Protein AF-A0A645HHS9-F1 (afdb_monomer)

Secondary structure (DSSP, 8-state):
--TTS-GGG-----HHHHHHHTS-HHHHTT-EEEEE-B-TTT--B-TT----HHHHHHHHHHT--EEEEE-SSS-EEEEETHHHHHHH----GGG----

Structure (mmCIF, N/CA/C/O backbone):
data_AF-A0A645HHS9-F1
#
_entry.id   AF-A0A645HHS9-F1
#
loop_
_atom_site.group_PDB
_atom_site.id
_atom_site.type_symbol
_atom_site.label_atom_id
_atom_site.label_alt_id
_atom_site.label_comp_id
_atom_site.label_asym_id
_atom_site.label_entity_id
_atom_site.label_seq_id
_atom_site.pdbx_PDB_ins_code
_atom_site.Cartn_x
_atom_site.Cartn_y
_atom_site.Cartn_z
_atom_site.occupancy
_atom_site.B_iso_or_equiv
_atom_site.auth_seq_id
_atom_site.auth_comp_id
_atom_site.auth_asym_id
_atom_site.auth_atom_id
_atom_site.pdbx_PDB_model_num
ATOM 1 N N . MET A 1 1 ? 18.407 -6.444 -5.565 1.00 58.94 1 MET A N 1
ATOM 2 C CA . MET A 1 1 ? 17.777 -7.520 -4.766 1.00 58.94 1 MET A CA 1
ATOM 3 C C . MET A 1 1 ? 16.559 -8.009 -5.539 1.00 58.94 1 MET A C 1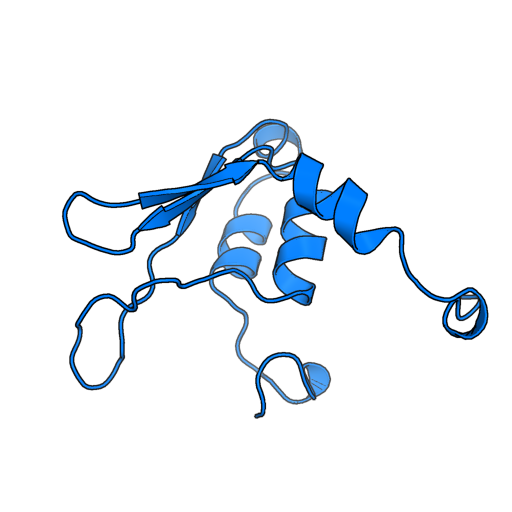
ATOM 5 O O . MET A 1 1 ? 15.846 -7.147 -6.045 1.00 58.94 1 MET A O 1
ATOM 9 N N . PRO A 1 2 ? 16.335 -9.325 -5.707 1.00 60.12 2 PRO A N 1
ATOM 10 C CA . PRO A 1 2 ? 15.082 -9.830 -6.274 1.00 60.12 2 PRO A CA 1
ATOM 11 C C . PRO A 1 2 ? 13.879 -9.302 -5.480 1.00 60.12 2 PRO A C 1
ATOM 13 O O . PRO A 1 2 ? 13.979 -9.110 -4.268 1.00 60.12 2 PRO A O 1
ATOM 16 N N . ARG A 1 3 ? 12.753 -9.034 -6.153 1.00 58.38 3 ARG A N 1
ATOM 17 C CA . ARG A 1 3 ? 11.557 -8.464 -5.509 1.00 58.38 3 ARG A CA 1
ATOM 18 C C . ARG A 1 3 ? 11.076 -9.394 -4.388 1.00 58.38 3 ARG A C 1
ATOM 20 O O . ARG A 1 3 ? 10.907 -10.586 -4.616 1.00 58.38 3 ARG A O 1
ATOM 27 N N . GLY A 1 4 ? 10.868 -8.845 -3.191 1.00 61.28 4 GLY A N 1
ATOM 28 C CA . GLY A 1 4 ? 10.359 -9.596 -2.036 1.00 61.28 4 GLY A CA 1
ATOM 29 C C . GLY A 1 4 ? 11.357 -10.553 -1.373 1.00 61.28 4 GLY A C 1
ATOM 30 O O . GLY A 1 4 ? 10.938 -11.364 -0.557 1.00 61.28 4 GLY A O 1
ATOM 31 N N . GLN A 1 5 ? 12.653 -10.480 -1.696 1.00 67.62 5 GLN A N 1
ATOM 32 C CA . GLN A 1 5 ? 13.685 -11.313 -1.073 1.00 67.62 5 GLN A CA 1
ATOM 33 C C . GLN A 1 5 ? 14.758 -10.467 -0.396 1.00 67.62 5 GLN A C 1
ATOM 35 O O . GLN A 1 5 ? 15.075 -9.368 -0.857 1.00 67.62 5 GLN A O 1
ATOM 40 N N . ARG A 1 6 ? 15.373 -11.045 0.643 1.00 74.69 6 ARG A N 1
ATOM 41 C CA . ARG A 1 6 ? 16.530 -10.489 1.356 1.00 74.69 6 ARG A CA 1
ATOM 42 C C . ARG A 1 6 ? 16.290 -9.069 1.878 1.00 74.69 6 ARG A C 1
ATOM 44 O 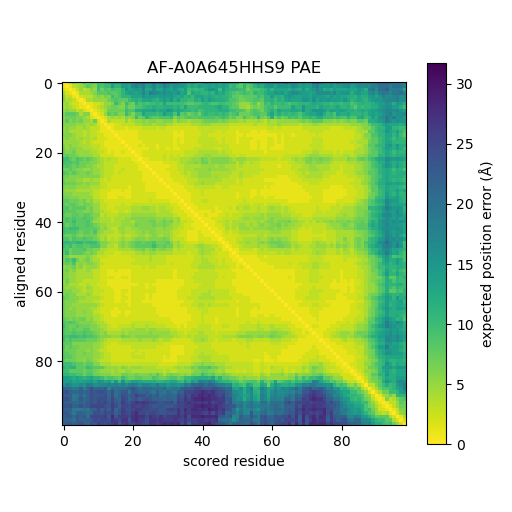O . ARG A 1 6 ? 17.123 -8.176 1.706 1.00 74.69 6 ARG A O 1
ATOM 51 N N . TYR A 1 7 ? 15.108 -8.839 2.447 1.00 69.12 7 TYR A N 1
ATOM 52 C CA . TYR A 1 7 ? 14.700 -7.513 2.908 1.00 69.12 7 TYR A CA 1
ATOM 53 C C . TYR A 1 7 ? 15.588 -7.003 4.049 1.00 69.12 7 TYR A C 1
ATOM 55 O O . TYR A 1 7 ? 15.836 -5.808 4.148 1.00 69.12 7 TYR A O 1
ATOM 63 N N . GLU A 1 8 ? 16.159 -7.915 4.833 1.00 72.12 8 GLU A N 1
ATOM 64 C CA . GLU A 1 8 ? 17.155 -7.646 5.868 1.00 72.12 8 GLU A CA 1
ATOM 65 C C . GLU A 1 8 ? 18.433 -6.976 5.337 1.00 72.12 8 GLU A C 1
ATOM 67 O O . GLU A 1 8 ? 19.147 -6.324 6.094 1.00 72.12 8 GLU A O 1
ATOM 72 N N . LEU A 1 9 ? 18.719 -7.102 4.035 1.00 76.38 9 LEU A N 1
ATOM 73 C CA . LEU A 1 9 ? 19.855 -6.450 3.377 1.00 76.38 9 LEU A CA 1
ATOM 74 C C . LEU A 1 9 ? 19.477 -5.105 2.739 1.00 76.38 9 LEU A C 1
ATOM 76 O O . LEU A 1 9 ? 20.351 -4.362 2.287 1.00 76.38 9 LEU A O 1
ATOM 80 N N . CYS A 1 10 ? 18.184 -4.789 2.653 1.00 72.88 10 CYS A N 1
ATOM 81 C CA . CYS A 1 10 ? 17.696 -3.574 2.021 1.00 72.88 10 CYS A CA 1
ATOM 82 C C . CYS A 1 10 ? 17.640 -2.426 3.036 1.00 72.88 10 CYS A C 1
ATOM 84 O O . CYS A 1 10 ? 16.897 -2.477 4.009 1.00 72.88 10 CYS A O 1
ATOM 86 N N . ARG A 1 11 ? 18.383 -1.340 2.782 1.00 78.50 11 ARG A N 1
ATOM 87 C CA . ARG A 1 11 ? 18.259 -0.092 3.563 1.00 78.50 11 ARG A CA 1
ATOM 88 C C . ARG A 1 11 ? 16.959 0.656 3.254 1.00 78.50 11 ARG A C 1
ATOM 90 O O . ARG A 1 11 ? 16.474 1.428 4.076 1.00 78.50 11 ARG A O 1
ATOM 97 N N . SER A 1 12 ? 16.448 0.496 2.039 1.00 82.25 12 SER A N 1
ATOM 98 C CA . SER A 1 12 ? 15.282 1.228 1.563 1.00 82.25 12 SER A CA 1
ATOM 99 C C . SER A 1 12 ? 13.996 0.547 2.000 1.00 82.25 12 SER A C 1
ATOM 101 O O . SER A 1 12 ? 13.883 -0.676 1.977 1.00 82.25 12 SER A O 1
ATOM 103 N N . VAL A 1 13 ? 13.009 1.369 2.328 1.00 86.81 13 VAL A N 1
ATOM 104 C CA . VAL A 1 13 ? 11.636 0.957 2.605 1.00 86.81 13 VAL A CA 1
ATOM 105 C C . VAL A 1 13 ? 10.735 1.384 1.456 1.00 86.81 13 VAL A C 1
ATOM 107 O O . VAL A 1 13 ? 10.948 2.425 0.830 1.00 86.81 13 VAL A O 1
ATOM 110 N N . HIS A 1 14 ? 9.752 0.548 1.148 1.00 90.62 14 HIS A N 1
ATOM 111 C CA . HIS A 1 14 ? 8.774 0.835 0.109 1.00 90.62 14 HIS A CA 1
ATOM 112 C C . HIS A 1 14 ? 7.877 2.027 0.478 1.00 90.62 14 HIS A C 1
ATOM 114 O O . HIS A 1 14 ? 7.715 2.367 1.653 1.00 90.62 14 HIS A O 1
ATOM 120 N N . ALA A 1 15 ? 7.273 2.649 -0.538 1.00 93.81 15 ALA A N 1
ATOM 121 C CA . ALA A 1 15 ? 6.398 3.805 -0.361 1.00 93.81 15 ALA A CA 1
ATOM 122 C C . ALA A 1 15 ? 5.192 3.484 0.538 1.00 93.81 15 ALA A C 1
ATOM 124 O O . ALA A 1 15 ? 4.819 4.307 1.367 1.00 93.81 15 ALA A O 1
ATOM 125 N N . GLU A 1 16 ? 4.641 2.273 0.435 1.00 95.19 16 GLU A N 1
ATOM 126 C CA . GLU A 1 16 ? 3.527 1.785 1.250 1.00 95.19 16 GLU A CA 1
ATOM 127 C C . GLU A 1 16 ? 3.889 1.778 2.738 1.00 95.19 16 GLU A C 1
ATOM 129 O O . GLU A 1 16 ? 3.155 2.311 3.564 1.00 95.19 16 GLU A O 1
ATOM 134 N N . ALA A 1 17 ? 5.058 1.225 3.077 1.00 94.56 17 ALA A N 1
ATOM 135 C CA . ALA A 1 17 ? 5.529 1.180 4.457 1.00 94.56 17 ALA A CA 1
ATOM 136 C C . ALA A 1 17 ? 5.788 2.593 4.997 1.00 94.56 17 ALA A C 1
ATOM 138 O O . ALA A 1 17 ? 5.390 2.897 6.116 1.00 94.56 17 ALA A O 1
ATOM 139 N N . ASN A 1 18 ? 6.389 3.470 4.186 1.00 94.81 18 ASN A N 1
ATOM 140 C CA . ASN A 1 18 ? 6.599 4.873 4.548 1.00 94.81 18 ASN A CA 1
ATOM 141 C C . ASN A 1 18 ? 5.290 5.627 4.802 1.00 94.81 18 ASN A C 1
ATOM 143 O O . ASN A 1 18 ? 5.224 6.433 5.724 1.00 94.81 18 ASN A O 1
ATOM 147 N N . ALA A 1 19 ? 4.258 5.378 3.994 1.00 95.19 19 ALA A N 1
ATOM 148 C CA . ALA A 1 19 ? 2.950 5.990 4.190 1.00 95.19 19 ALA A CA 1
ATOM 149 C C . ALA A 1 19 ? 2.301 5.501 5.494 1.00 95.19 19 ALA A C 1
ATOM 151 O O . ALA A 1 19 ? 1.801 6.310 6.269 1.00 95.19 19 ALA A O 1
ATOM 152 N N . ILE A 1 20 ? 2.375 4.196 5.770 1.00 96.12 20 ILE A N 1
ATOM 153 C CA . ILE A 1 20 ? 1.788 3.585 6.970 1.00 96.12 20 ILE A CA 1
ATOM 154 C C . ILE A 1 20 ? 2.440 4.107 8.256 1.00 96.12 20 ILE A C 1
ATOM 156 O O . ILE A 1 20 ? 1.738 4.398 9.216 1.00 96.12 20 ILE A O 1
ATOM 160 N N . ILE A 1 21 ? 3.768 4.269 8.298 1.00 95.19 21 ILE A N 1
ATOM 161 C CA . ILE A 1 21 ? 4.445 4.776 9.509 1.00 95.19 21 ILE A CA 1
ATOM 162 C C . ILE A 1 21 ? 4.186 6.266 9.776 1.00 95.19 21 ILE A C 1
ATOM 164 O O . ILE A 1 21 ? 4.519 6.753 10.854 1.00 95.19 21 ILE A O 1
ATOM 168 N N . ALA A 1 22 ? 3.652 7.000 8.797 1.00 95.25 22 ALA A N 1
ATOM 169 C CA . ALA A 1 22 ? 3.439 8.439 8.896 1.00 95.25 22 ALA A CA 1
ATOM 170 C C . ALA A 1 22 ? 2.091 8.819 9.532 1.00 95.25 22 ALA A C 1
ATOM 172 O O . ALA A 1 22 ? 1.924 9.972 9.923 1.00 95.25 22 ALA A O 1
ATOM 173 N N . ALA A 1 23 ? 1.148 7.880 9.637 1.00 91.75 23 ALA A N 1
ATOM 174 C CA . ALA A 1 23 ? -0.182 8.103 10.198 1.00 91.75 23 ALA A CA 1
ATOM 175 C C . ALA A 1 23 ? -0.411 7.235 11.440 1.00 91.75 23 ALA A C 1
ATOM 177 O O . ALA A 1 23 ? 0.183 6.164 11.594 1.00 91.75 23 ALA A O 1
ATOM 178 N N . SER A 1 24 ? -1.288 7.684 12.340 1.00 95.56 24 SER A N 1
ATOM 179 C CA . SER A 1 24 ? -1.694 6.846 13.465 1.00 95.56 24 SER A CA 1
ATOM 180 C C . SER A 1 24 ? -2.555 5.681 12.974 1.00 95.56 24 SER A C 1
ATOM 182 O O . SER 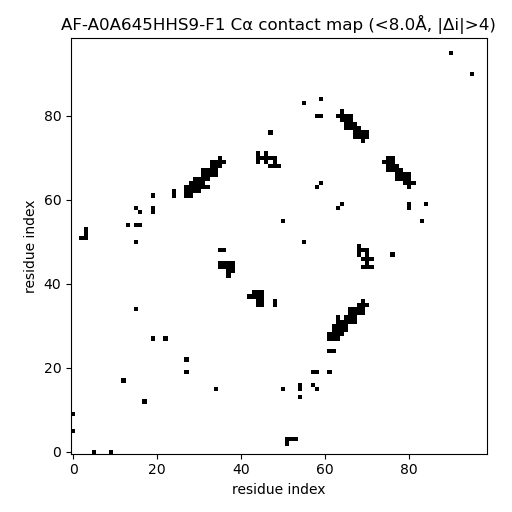A 1 24 ? -3.274 5.783 11.979 1.00 95.56 24 SER A O 1
ATOM 184 N N . ARG A 1 25 ? -2.522 4.550 13.688 1.00 93.12 25 ARG A N 1
ATOM 185 C CA . ARG A 1 25 ? -3.363 3.403 13.322 1.00 93.12 25 ARG A CA 1
ATOM 186 C C . ARG A 1 25 ? -4.853 3.749 13.360 1.00 93.12 25 ARG A C 1
ATOM 188 O O . ARG A 1 25 ? -5.603 3.251 12.534 1.00 93.12 25 ARG A O 1
ATOM 195 N N . GLU A 1 26 ? -5.271 4.584 14.306 1.00 96.06 26 GLU A N 1
ATOM 196 C CA . GLU A 1 26 ? -6.663 5.025 14.431 1.00 96.06 26 GLU A CA 1
ATOM 197 C C . GLU A 1 26 ? -7.147 5.744 13.167 1.00 96.06 26 GLU A C 1
ATOM 199 O O . GLU A 1 26 ? -8.219 5.426 12.663 1.00 96.06 26 GLU A O 1
ATOM 204 N N . GLU A 1 27 ? -6.321 6.622 12.594 1.00 95.31 27 GLU A N 1
ATOM 205 C CA . GLU A 1 27 ? -6.632 7.325 11.343 1.00 95.31 27 GLU A CA 1
ATOM 206 C C . GLU A 1 27 ? -6.592 6.415 10.107 1.00 95.31 27 GLU A C 1
ATOM 208 O O . GLU A 1 27 ? -7.199 6.730 9.085 1.00 95.31 27 GLU A O 1
ATOM 213 N N . MET A 1 28 ? -5.872 5.292 10.176 1.00 96.25 28 MET A N 1
ATOM 214 C CA . MET A 1 28 ? -5.751 4.354 9.057 1.00 96.25 28 MET A CA 1
ATOM 215 C C . MET A 1 28 ? -6.909 3.356 8.957 1.00 96.25 28 MET A C 1
ATOM 217 O O . MET A 1 28 ? -7.110 2.787 7.881 1.00 96.25 28 MET A O 1
ATOM 221 N N . LEU A 1 29 ? -7.681 3.144 10.024 1.00 97.50 29 LEU A N 1
ATOM 222 C CA . LEU A 1 29 ? -8.814 2.217 10.014 1.00 97.50 29 LEU A CA 1
ATOM 223 C C . LEU A 1 29 ? -9.875 2.640 8.986 1.00 97.50 29 LEU A C 1
ATOM 225 O O . LEU A 1 29 ? -10.406 3.745 9.055 1.00 97.50 29 LEU A O 1
ATOM 229 N N . GLY A 1 30 ? -10.196 1.757 8.038 1.00 97.00 30 GLY A N 1
ATOM 230 C CA . GLY A 1 30 ? -11.158 2.046 6.964 1.00 97.00 30 GLY A CA 1
ATOM 231 C C . GLY A 1 30 ? -10.629 3.022 5.904 1.00 97.00 30 GLY A C 1
ATOM 232 O O . GLY A 1 30 ? -11.369 3.475 5.034 1.00 97.00 30 GLY A O 1
ATOM 233 N N . SER A 1 31 ? -9.348 3.395 5.969 1.00 98.00 31 SER A N 1
ATOM 234 C CA . SER A 1 31 ? -8.775 4.378 5.051 1.00 98.00 31 SER A CA 1
ATOM 235 C C . SER A 1 31 ? -8.514 3.794 3.657 1.00 98.00 31 SER A C 1
ATOM 237 O O . SER A 1 31 ? -8.558 2.582 3.427 1.00 98.00 31 SER A O 1
ATOM 239 N N . THR A 1 32 ? -8.225 4.684 2.704 1.00 98.19 32 THR A N 1
ATOM 240 C CA . THR A 1 32 ? -7.841 4.325 1.335 1.00 98.19 32 THR A CA 1
ATOM 241 C C . THR A 1 32 ? -6.404 4.752 1.054 1.00 98.19 32 THR A C 1
ATOM 243 O O . THR A 1 32 ? -6.067 5.930 1.177 1.00 98.19 32 THR A O 1
ATOM 246 N N . LEU A 1 33 ? -5.566 3.812 0.616 1.00 97.25 33 LEU A N 1
ATOM 247 C CA . LEU A 1 33 ? -4.188 4.072 0.203 1.00 97.25 33 LEU A CA 1
ATOM 248 C C . LEU A 1 33 ? -4.109 4.283 -1.311 1.00 97.25 33 LEU A C 1
ATOM 250 O O . LEU A 1 33 ? -4.497 3.417 -2.093 1.00 97.25 33 LEU A O 1
ATOM 254 N N . TYR A 1 34 ? -3.542 5.411 -1.730 1.00 96.44 34 TYR A N 1
ATOM 255 C CA . TYR A 1 34 ? -3.323 5.733 -3.140 1.00 96.44 34 TYR A CA 1
ATOM 256 C C . TYR A 1 34 ? -1.858 5.532 -3.512 1.00 96.44 34 TYR A C 1
ATOM 258 O O . TYR A 1 34 ? -0.967 6.092 -2.875 1.00 96.44 34 TYR A O 1
ATOM 266 N N . LEU A 1 35 ? -1.606 4.770 -4.574 1.00 95.00 35 LEU A N 1
ATOM 267 C CA . LEU A 1 35 ? -0.265 4.452 -5.047 1.00 95.00 35 LEU A CA 1
ATOM 268 C C . LEU A 1 35 ? -0.079 4.852 -6.507 1.00 95.00 35 LEU A C 1
ATOM 270 O O . LEU A 1 35 ? -0.970 4.732 -7.352 1.00 95.00 35 LEU A O 1
ATOM 274 N N . CYS A 1 36 ? 1.134 5.293 -6.816 1.00 94.06 36 CYS A N 1
ATOM 275 C CA . CYS A 1 36 ? 1.602 5.439 -8.181 1.00 94.06 36 CYS A CA 1
ATOM 276 C C . CYS A 1 36 ? 3.063 5.009 -8.251 1.00 94.06 36 CYS A C 1
ATOM 278 O O . CYS A 1 36 ? 3.841 5.263 -7.331 1.00 94.06 36 CYS A O 1
ATOM 280 N N . MET A 1 37 ? 3.429 4.353 -9.345 1.00 91.25 37 MET A N 1
ATOM 281 C CA . MET A 1 37 ? 4.803 3.955 -9.605 1.00 91.25 37 MET A CA 1
ATOM 282 C C . MET A 1 37 ? 5.249 4.581 -10.915 1.00 91.25 37 MET A C 1
ATOM 284 O O . MET A 1 37 ? 4.498 4.606 -11.891 1.00 91.25 37 MET A O 1
ATOM 288 N N . ARG A 1 38 ? 6.473 5.103 -10.917 1.00 92.06 38 ARG A N 1
ATOM 289 C CA . ARG A 1 38 ? 7.130 5.620 -12.111 1.00 92.06 38 ARG A CA 1
ATOM 290 C C . ARG A 1 38 ? 8.436 4.888 -12.323 1.00 92.06 38 ARG A C 1
ATOM 292 O O . ARG A 1 38 ? 9.157 4.633 -11.358 1.00 92.06 38 ARG A O 1
ATOM 299 N N . ASP A 1 39 ? 8.724 4.563 -13.571 1.00 91.31 39 ASP A N 1
ATOM 300 C CA . ASP A 1 39 ? 10.033 4.056 -13.938 1.00 91.31 39 ASP A CA 1
ATOM 301 C C . ASP A 1 39 ? 11.067 5.181 -13.797 1.00 91.31 39 ASP A C 1
ATOM 303 O O . ASP A 1 39 ? 10.829 6.321 -14.191 1.00 91.31 39 ASP A O 1
ATOM 307 N N . VAL A 1 40 ? 12.210 4.875 -13.187 1.00 89.38 40 VAL A N 1
ATOM 308 C CA . VAL A 1 40 ? 13.209 5.898 -12.836 1.00 89.38 40 VAL A CA 1
ATOM 309 C C . VAL A 1 40 ? 13.941 6.412 -14.075 1.00 89.38 40 VAL A C 1
ATOM 311 O O . VAL A 1 40 ? 14.342 7.572 -14.102 1.00 89.38 40 VAL A O 1
ATOM 314 N N . ALA A 1 41 ? 14.121 5.567 -15.094 1.00 93.38 41 ALA A N 1
ATOM 315 C CA . ALA A 1 41 ? 14.870 5.927 -16.292 1.00 93.38 41 ALA A CA 1
ATOM 316 C C .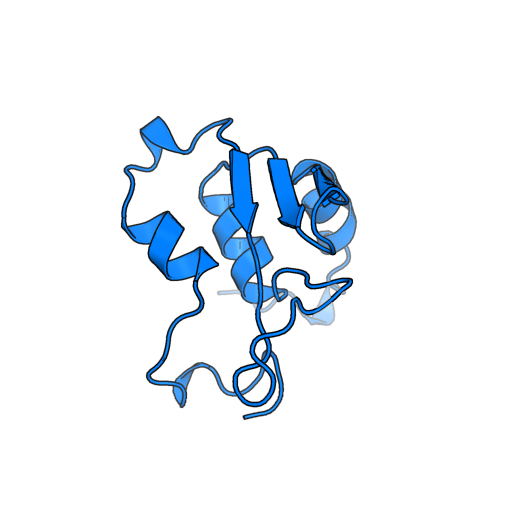 ALA A 1 41 ? 14.027 6.758 -17.271 1.00 93.38 41 ALA A C 1
ATOM 318 O O . ALA A 1 41 ? 14.511 7.748 -17.813 1.00 93.38 41 ALA A O 1
ATOM 319 N N . SER A 1 42 ? 12.773 6.363 -17.486 1.00 94.44 42 SER A N 1
ATOM 320 C CA . SER A 1 42 ? 11.851 7.003 -18.433 1.00 94.44 42 SER A CA 1
ATOM 321 C C . SER A 1 42 ? 10.936 8.052 -17.793 1.00 94.44 42 SER A C 1
ATOM 323 O O . SER A 1 42 ? 10.445 8.945 -18.479 1.00 94.44 42 SER A O 1
ATOM 325 N N . GLY A 1 43 ? 10.682 7.967 -16.483 1.00 92.31 43 GLY A N 1
ATOM 326 C CA . GLY A 1 43 ? 9.711 8.808 -15.776 1.00 92.31 43 GLY A CA 1
ATOM 327 C C . GLY A 1 43 ? 8.244 8.450 -16.052 1.00 92.31 43 GLY A C 1
ATOM 328 O O . GLY A 1 43 ? 7.339 9.069 -15.471 1.00 92.31 43 GLY A O 1
ATOM 329 N N . GLU A 1 44 ? 7.995 7.467 -16.918 1.00 93.19 44 GLU A N 1
ATOM 330 C CA . GLU A 1 44 ? 6.661 7.004 -17.287 1.00 93.19 44 GLU A CA 1
ATOM 331 C C . GLU A 1 44 ? 5.995 6.240 -16.142 1.00 93.19 44 GLU A C 1
ATOM 333 O O . GLU A 1 44 ? 6.658 5.723 -15.241 1.00 93.19 44 GLU A O 1
ATOM 338 N N . LEU A 1 45 ? 4.660 6.197 -16.153 1.00 91.31 45 LEU A N 1
ATOM 339 C CA . LEU A 1 45 ? 3.912 5.383 -15.199 1.00 91.31 45 LEU A CA 1
ATOM 340 C C . LEU A 1 45 ? 4.163 3.903 -15.484 1.00 91.31 45 LEU A C 1
ATOM 342 O O . LEU A 1 45 ? 4.124 3.478 -16.635 1.00 91.31 45 LEU A O 1
ATOM 346 N N . VAL A 1 46 ? 4.377 3.126 -14.426 1.00 88.94 46 VAL A N 1
ATOM 347 C CA . VAL A 1 46 ? 4.444 1.668 -14.528 1.00 88.94 46 VAL A CA 1
ATOM 348 C C . VAL A 1 46 ? 3.011 1.126 -14.477 1.00 88.94 46 VAL A C 1
ATOM 350 O O . VAL A 1 46 ? 2.372 1.264 -13.428 1.00 88.94 46 VAL A O 1
ATOM 353 N N . PRO A 1 47 ? 2.489 0.537 -15.570 1.00 82.31 47 PRO A N 1
ATOM 354 C CA . PRO A 1 47 ? 1.173 -0.090 -15.556 1.00 82.31 47 PRO A CA 1
ATOM 355 C C . PRO A 1 47 ? 1.187 -1.337 -14.666 1.00 82.31 47 PRO A C 1
ATOM 357 O O . PRO A 1 47 ? 2.235 -1.956 -14.471 1.00 82.31 47 PRO A O 1
ATOM 360 N N . ASP A 1 48 ? 0.024 -1.691 -14.120 1.00 80.19 48 ASP A N 1
ATOM 361 C CA . ASP A 1 48 ? -0.187 -2.910 -13.327 1.00 80.19 48 ASP A CA 1
ATOM 362 C C . ASP A 1 48 ? 0.752 -3.037 -12.119 1.00 80.19 48 ASP A C 1
ATOM 364 O O . ASP A 1 48 ? 1.081 -4.130 -11.651 1.00 80.19 48 ASP A O 1
ATOM 368 N N . ALA A 1 49 ? 1.195 -1.898 -11.580 1.00 86.25 49 ALA A N 1
ATOM 369 C CA . ALA A 1 49 ? 1.908 -1.895 -10.321 1.00 86.25 49 ALA A CA 1
ATOM 370 C C . ALA A 1 49 ? 0.994 -2.458 -9.219 1.00 86.25 49 ALA A C 1
ATOM 372 O O . ALA A 1 49 ? -0.203 -2.176 -9.143 1.00 86.25 49 ALA A O 1
ATOM 373 N N . SER A 1 50 ? 1.568 -3.265 -8.335 1.00 86.81 50 SER A N 1
ATOM 374 C CA . SER A 1 50 ? 0.854 -3.803 -7.181 1.00 86.81 50 SER A CA 1
ATOM 375 C C . SER A 1 50 ? 1.793 -3.870 -5.980 1.00 86.81 50 SER A C 1
ATOM 377 O O . SER A 1 50 ? 2.987 -4.135 -6.183 1.00 86.81 50 SER A O 1
ATOM 379 N N . PRO A 1 51 ? 1.284 -3.692 -4.749 1.00 90.06 51 PRO A N 1
ATOM 380 C CA . PRO A 1 51 ? 2.082 -3.898 -3.549 1.00 90.06 51 PRO A CA 1
ATOM 381 C C . PRO A 1 51 ? 2.672 -5.310 -3.505 1.00 90.06 51 PRO A C 1
ATOM 383 O O . PRO A 1 51 ? 1.998 -6.288 -3.846 1.00 90.06 51 PRO A O 1
ATOM 386 N N . CYS A 1 52 ? 3.922 -5.429 -3.053 1.00 87.06 52 CYS A N 1
ATOM 387 C CA . CYS A 1 52 ? 4.531 -6.738 -2.812 1.00 87.06 52 CYS A CA 1
ATOM 388 C C . CYS A 1 52 ? 3.853 -7.447 -1.625 1.00 87.06 52 CYS A C 1
ATOM 390 O O . CYS A 1 52 ? 3.250 -6.790 -0.778 1.00 87.06 52 CYS A O 1
ATOM 392 N N . ASN A 1 53 ? 4.008 -8.771 -1.513 1.00 85.00 53 ASN A N 1
ATOM 393 C CA . ASN A 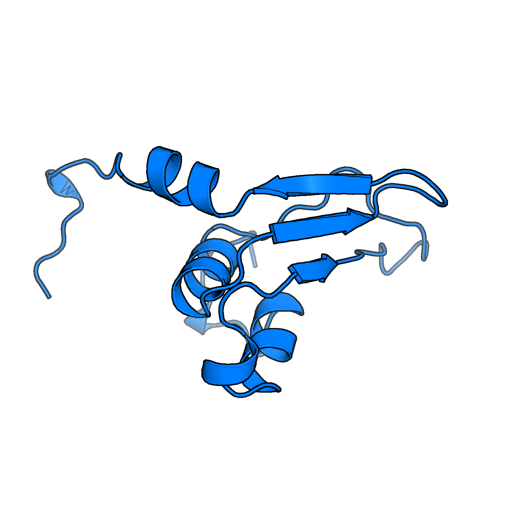1 53 ? 3.370 -9.573 -0.453 1.00 85.00 53 ASN A CA 1
ATOM 394 C C . ASN A 1 53 ? 3.629 -9.026 0.957 1.00 85.00 53 ASN A C 1
ATOM 396 O O . ASN A 1 53 ? 2.732 -8.985 1.792 1.00 85.00 53 ASN A O 1
ATOM 400 N N . MET A 1 54 ? 4.840 -8.534 1.217 1.00 86.06 54 MET A N 1
ATOM 401 C CA . MET A 1 54 ? 5.149 -7.948 2.516 1.00 86.06 54 MET A CA 1
ATOM 402 C C . MET A 1 54 ? 4.404 -6.630 2.759 1.00 86.06 54 MET A C 1
ATOM 404 O O . MET A 1 54 ? 3.842 -6.443 3.832 1.00 86.06 54 MET A O 1
ATOM 408 N N . CYS A 1 55 ? 4.348 -5.732 1.772 1.00 91.88 55 CYS A N 1
ATOM 409 C CA . CYS A 1 55 ? 3.567 -4.502 1.894 1.00 91.88 55 CYS A CA 1
ATOM 410 C C . CYS A 1 55 ? 2.068 -4.793 2.020 1.00 91.88 55 CYS A C 1
ATOM 412 O O . CYS A 1 55 ? 1.416 -4.119 2.806 1.00 91.88 55 CYS A O 1
ATOM 414 N N . ARG A 1 56 ? 1.531 -5.822 1.346 1.00 91.94 56 ARG A N 1
ATOM 415 C CA . ARG A 1 56 ? 0.135 -6.262 1.543 1.00 91.94 56 ARG A CA 1
ATOM 416 C C . ARG A 1 56 ? -0.143 -6.616 3.003 1.00 91.94 56 ARG A C 1
ATOM 418 O O . ARG A 1 56 ? -1.100 -6.104 3.570 1.00 91.94 56 ARG A O 1
ATOM 425 N N . ARG A 1 57 ? 0.747 -7.378 3.650 1.00 91.00 57 ARG A N 1
ATOM 426 C CA . ARG A 1 57 ? 0.638 -7.693 5.088 1.00 91.00 57 ARG A CA 1
ATOM 427 C C . ARG A 1 57 ? 0.650 -6.444 5.967 1.00 91.00 57 ARG A C 1
ATOM 429 O O . ARG A 1 57 ? -0.113 -6.370 6.926 1.00 91.00 57 ARG A O 1
ATOM 436 N N . LEU A 1 58 ? 1.491 -5.456 5.651 1.00 94.62 58 LEU A N 1
ATOM 437 C CA . LEU A 1 58 ? 1.510 -4.182 6.380 1.00 94.62 58 LEU A CA 1
ATOM 438 C C . LEU A 1 58 ? 0.202 -3.402 6.189 1.00 94.62 58 LEU A C 1
ATOM 440 O O . LEU A 1 58 ? -0.341 -2.893 7.163 1.00 94.62 58 LEU A O 1
ATOM 444 N N . ILE A 1 59 ? -0.316 -3.346 4.959 1.00 96.12 59 ILE A N 1
ATOM 445 C CA . ILE A 1 59 ? -1.568 -2.660 4.611 1.00 96.12 59 ILE A CA 1
ATOM 446 C C . ILE A 1 59 ? -2.756 -3.282 5.360 1.00 96.12 59 ILE A C 1
ATOM 448 O O . ILE A 1 59 ? -3.530 -2.552 5.976 1.00 96.12 59 ILE A O 1
ATOM 452 N N . ILE A 1 60 ? -2.848 -4.617 5.379 1.00 94.56 60 ILE A N 1
ATOM 453 C CA . ILE A 1 60 ? -3.875 -5.359 6.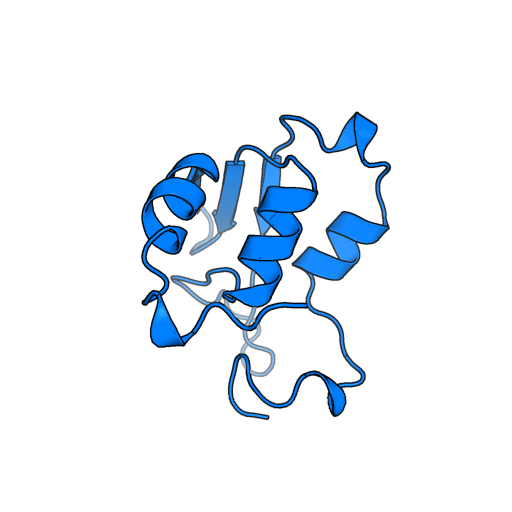127 1.00 94.56 60 ILE A CA 1
ATOM 454 C C . ILE A 1 60 ? -3.802 -5.007 7.622 1.00 94.56 60 ILE A C 1
ATOM 456 O O . ILE A 1 60 ? -4.797 -4.607 8.221 1.00 94.56 60 ILE A O 1
ATOM 460 N N . ASN A 1 61 ? -2.611 -5.079 8.227 1.00 94.94 61 ASN A N 1
ATOM 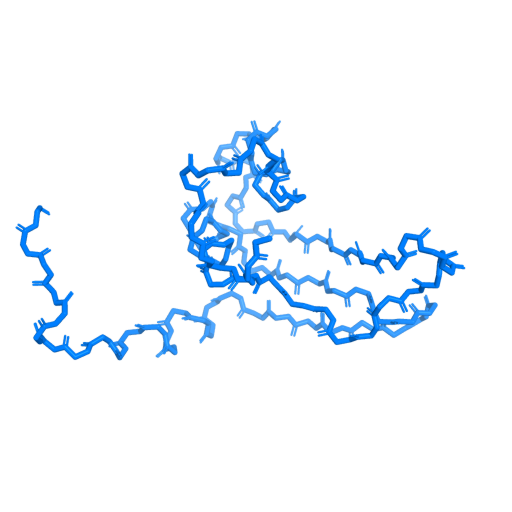461 C CA . ASN A 1 61 ? -2.437 -4.801 9.659 1.00 94.94 61 ASN A CA 1
ATOM 462 C C . ASN A 1 61 ? -2.690 -3.331 10.041 1.00 94.94 61 ASN A C 1
ATOM 464 O O . ASN A 1 61 ? -3.147 -3.045 11.155 1.00 94.94 61 ASN A O 1
ATOM 468 N N . ALA A 1 62 ? -2.420 -2.401 9.121 1.00 97.00 62 ALA A N 1
ATOM 469 C CA . ALA A 1 62 ? -2.723 -0.983 9.288 1.00 97.00 62 ALA A CA 1
ATOM 470 C C . ALA A 1 62 ? -4.237 -0.699 9.322 1.00 97.00 62 ALA A C 1
ATOM 472 O O . ALA A 1 62 ? -4.641 0.354 9.809 1.00 97.00 62 ALA A O 1
ATOM 473 N N . GLY A 1 63 ? -5.072 -1.640 8.867 1.00 96.50 63 GLY A N 1
ATOM 474 C CA . GLY A 1 63 ? -6.526 -1.487 8.814 1.00 96.50 63 GLY A CA 1
ATOM 475 C C . GLY A 1 63 ? -7.020 -0.677 7.617 1.00 96.50 63 GLY A C 1
ATOM 476 O O . GLY A 1 63 ? -8.143 -0.182 7.646 1.00 96.50 63 GLY A O 1
ATOM 477 N N . ILE A 1 64 ? -6.192 -0.541 6.580 1.00 97.75 64 ILE A N 1
ATOM 478 C CA . ILE A 1 64 ? -6.559 0.099 5.313 1.00 97.75 64 ILE A CA 1
ATOM 479 C C . ILE A 1 64 ? -7.559 -0.809 4.589 1.00 97.75 64 ILE A C 1
ATOM 481 O O . ILE A 1 64 ? -7.327 -2.009 4.463 1.00 97.75 64 ILE A O 1
ATOM 485 N N . GLU A 1 65 ? -8.656 -0.243 4.092 1.00 98.00 65 GLU A N 1
ATOM 486 C CA . GLU A 1 65 ? -9.751 -1.005 3.475 1.00 98.00 65 GLU A CA 1
ATOM 487 C C . GLU A 1 65 ? -9.607 -1.118 1.954 1.00 98.00 65 GLU A C 1
ATOM 489 O O . GLU A 1 65 ? -9.970 -2.131 1.355 1.00 98.00 65 GLU A O 1
ATOM 494 N N . THR A 1 66 ? -9.061 -0.084 1.311 1.00 97.81 66 THR A N 1
ATOM 495 C CA . THR A 1 66 ? -8.954 -0.021 -0.151 1.00 97.81 66 THR A CA 1
ATOM 496 C C . THR A 1 66 ? -7.579 0.469 -0.582 1.00 97.81 66 THR A C 1
ATOM 498 O O . THR A 1 66 ? -7.050 1.436 -0.034 1.00 97.81 66 THR A O 1
ATOM 501 N N . VAL A 1 67 ? -7.010 -0.155 -1.615 1.00 97.25 67 VAL A N 1
ATOM 502 C CA . VAL A 1 67 ? -5.808 0.340 -2.296 1.00 97.25 67 VAL A CA 1
ATOM 503 C C . VAL A 1 67 ? -6.134 0.694 -3.736 1.00 97.25 67 VAL A C 1
ATOM 505 O O . VAL A 1 67 ? -6.650 -0.128 -4.488 1.00 97.25 67 VAL A O 1
ATOM 508 N N . ILE A 1 68 ? -5.800 1.916 -4.139 1.00 96.75 68 ILE A N 1
ATOM 509 C CA . ILE A 1 68 ? -6.013 2.416 -5.496 1.00 96.75 68 ILE A CA 1
ATOM 510 C C . ILE A 1 68 ? -4.654 2.647 -6.143 1.00 96.75 68 ILE A C 1
ATOM 512 O O . ILE A 1 68 ? -3.875 3.487 -5.690 1.00 96.75 68 ILE A O 1
ATOM 516 N N . VAL A 1 69 ? -4.369 1.923 -7.223 1.00 95.94 69 VAL A N 1
ATOM 517 C CA . VAL A 1 69 ? -3.130 2.066 -7.989 1.00 95.94 69 VAL A CA 1
ATOM 518 C C . VAL A 1 69 ? -3.411 2.752 -9.315 1.00 95.94 69 VAL A C 1
ATOM 520 O O . VAL A 1 69 ? -4.271 2.328 -10.082 1.00 95.94 69 VAL A O 1
ATOM 523 N N . ARG A 1 70 ? -2.668 3.817 -9.607 1.00 95.06 70 ARG A N 1
ATOM 524 C CA . ARG A 1 70 ? -2.741 4.514 -10.893 1.00 95.06 70 ARG A CA 1
ATOM 525 C C . ARG A 1 70 ? -1.927 3.781 -11.963 1.00 95.06 70 ARG A C 1
ATOM 527 O O . ARG A 1 70 ? -0.709 3.703 -11.834 1.00 95.06 70 ARG A O 1
ATOM 534 N N . ASN A 1 71 ? -2.583 3.359 -13.045 1.00 91.44 71 ASN A N 1
ATOM 535 C CA . ASN A 1 71 ? -1.936 2.707 -14.194 1.00 91.44 71 ASN A CA 1
ATOM 536 C C . ASN A 1 71 ? -1.634 3.691 -15.326 1.00 91.44 71 ASN A C 1
ATOM 538 O O . ASN A 1 71 ? -0.607 3.596 -15.988 1.00 91.44 71 ASN A O 1
ATOM 542 N N . THR A 1 72 ? -2.536 4.647 -15.562 1.00 93.00 72 THR A N 1
ATOM 543 C CA . THR A 1 72 ? -2.407 5.649 -16.630 1.00 93.00 72 THR A CA 1
ATOM 544 C C . THR A 1 72 ? -2.839 7.027 -16.127 1.00 93.00 72 THR A C 1
ATOM 546 O O . THR A 1 72 ? -3.034 7.237 -14.928 1.00 93.00 72 THR A O 1
ATOM 549 N N . LYS A 1 73 ? -2.973 8.013 -17.023 1.00 89.25 73 LYS A N 1
ATOM 550 C CA . LYS A 1 73 ? -3.438 9.350 -16.641 1.00 89.25 73 LYS A CA 1
ATOM 551 C C . LYS A 1 73 ? -4.802 9.295 -15.942 1.00 89.25 73 LYS A C 1
ATOM 553 O O . LYS A 1 73 ? -4.930 9.901 -14.883 1.00 89.25 73 LYS A O 1
ATOM 558 N N . ASP A 1 74 ? -5.732 8.525 -16.495 1.00 93.38 74 ASP A N 1
ATOM 559 C CA . ASP A 1 74 ? -7.132 8.489 -16.061 1.00 93.38 74 ASP A CA 1
ATOM 560 C C . ASP A 1 74 ? -7.594 7.064 -15.679 1.00 93.38 74 ASP A C 1
ATOM 562 O O . ASP A 1 74 ? -8.757 6.850 -15.352 1.00 93.38 74 ASP A O 1
ATOM 566 N N . GLY A 1 75 ? -6.687 6.078 -15.716 1.00 94.00 75 GLY A N 1
ATOM 567 C CA . GLY A 1 75 ? -6.960 4.673 -15.409 1.00 94.00 75 GLY A CA 1
ATOM 568 C C . GLY A 1 75 ? -6.352 4.217 -14.084 1.00 94.00 75 GLY A C 1
ATOM 569 O O . GLY A 1 75 ? -5.172 4.465 -13.808 1.00 94.00 75 GLY A O 1
ATOM 570 N N . TYR A 1 76 ? -7.153 3.493 -13.301 1.00 95.19 76 TYR A N 1
ATOM 571 C CA . TYR A 1 76 ? -6.808 3.020 -11.962 1.00 95.19 76 TYR A CA 1
ATOM 572 C C . TYR A 1 76 ? -7.249 1.569 -11.763 1.00 95.19 76 TYR A C 1
ATOM 574 O O . TYR A 1 76 ? -8.315 1.181 -12.237 1.00 95.19 76 TYR A O 1
ATOM 582 N N . THR A 1 77 ? -6.458 0.797 -11.020 1.00 94.62 77 THR A N 1
ATOM 583 C CA . THR A 1 77 ? -6.878 -0.489 -10.455 1.00 94.62 77 THR A CA 1
ATOM 584 C C . THR A 1 77 ? -7.242 -0.284 -8.996 1.00 94.62 77 THR A C 1
ATOM 586 O O . THR A 1 77 ? -6.483 0.326 -8.242 1.00 94.62 77 THR A O 1
ATOM 589 N N . VAL A 1 78 ? -8.400 -0.801 -8.599 1.00 95.44 78 VAL A N 1
ATOM 590 C CA . VAL A 1 78 ? -8.885 -0.754 -7.220 1.00 95.44 78 VAL A CA 1
ATOM 591 C C . VAL A 1 78 ? -8.806 -2.155 -6.637 1.00 95.44 78 VAL A C 1
ATOM 593 O O . VAL A 1 78 ? -9.345 -3.097 -7.213 1.00 95.44 78 VAL A O 1
ATOM 596 N N . TYR A 1 79 ? -8.144 -2.277 -5.494 1.00 94.25 79 TYR A N 1
ATOM 597 C CA . TYR A 1 79 ? -8.020 -3.511 -4.737 1.00 94.25 79 TYR A CA 1
ATOM 598 C C . TYR A 1 79 ? -8.764 -3.362 -3.405 1.00 94.25 79 TYR A C 1
ATOM 600 O O . TYR A 1 79 ? -8.307 -2.606 -2.539 1.00 94.25 79 TYR A O 1
ATOM 608 N N . PRO A 1 80 ? -9.892 -4.067 -3.216 1.00 95.50 80 PRO A N 1
ATOM 609 C CA . PRO A 1 80 ? -10.473 -4.265 -1.895 1.00 95.50 80 PRO A CA 1
ATOM 610 C C . PRO A 1 80 ? -9.504 -5.100 -1.052 1.00 95.50 80 PRO A C 1
ATOM 612 O O . PRO A 1 80 ? -9.174 -6.225 -1.428 1.00 95.50 80 PRO A O 1
ATOM 615 N N . VAL A 1 81 ? -9.037 -4.565 0.078 1.00 94.75 81 VAL A N 1
ATOM 616 C CA . VAL A 1 81 ? -8.009 -5.231 0.901 1.00 94.75 81 VAL A CA 1
ATOM 617 C C . VAL A 1 81 ? -8.530 -6.533 1.506 1.00 94.75 81 VAL A C 1
ATOM 619 O O . VAL A 1 81 ? -7.763 -7.482 1.643 1.00 94.75 81 VAL A O 1
ATOM 622 N N . GLY A 1 82 ? -9.835 -6.617 1.790 1.00 91.56 82 GLY A N 1
ATOM 623 C CA . GLY A 1 82 ? -10.470 -7.845 2.278 1.00 91.56 82 GLY A CA 1
ATOM 624 C C . GLY A 1 82 ? -10.219 -9.058 1.375 1.00 91.56 82 GLY A C 1
ATOM 625 O O . GLY A 1 82 ? -9.932 -10.133 1.886 1.00 91.56 82 GLY A O 1
ATOM 626 N N . GLY A 1 83 ? -10.186 -8.869 0.049 1.00 87.62 83 GLY A N 1
ATOM 627 C CA . GLY A 1 83 ? -9.924 -9.965 -0.889 1.00 87.62 83 GLY A CA 1
ATOM 628 C C . GLY A 1 83 ? -8.517 -10.561 -0.766 1.00 87.62 83 GLY A C 1
ATOM 629 O O . GLY A 1 83 ? -8.321 -11.728 -1.071 1.00 87.62 83 GLY A O 1
ATOM 630 N N . TRP A 1 84 ? -7.533 -9.802 -0.270 1.00 87.31 84 TRP A N 1
ATOM 631 C CA . TRP A 1 84 ? -6.194 -10.345 -0.021 1.00 87.31 84 TRP A CA 1
ATOM 632 C C . TRP A 1 84 ? -6.135 -11.237 1.213 1.00 87.31 84 TRP A C 1
ATOM 634 O O . TRP A 1 84 ? -5.270 -12.101 1.274 1.00 87.31 84 TRP A O 1
ATOM 644 N N . VAL A 1 85 ? -7.010 -11.015 2.196 1.00 78.44 85 VAL A N 1
ATOM 645 C CA . VAL A 1 85 ? -7.079 -11.855 3.400 1.00 78.4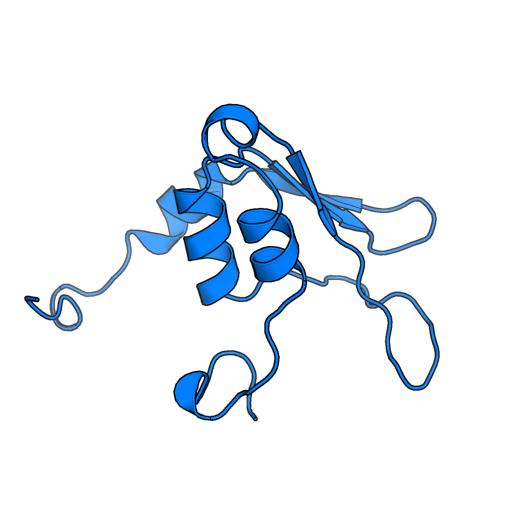4 85 VAL A CA 1
ATOM 646 C C . VAL A 1 85 ? -7.598 -13.236 3.016 1.00 78.44 85 VAL A C 1
ATOM 648 O O . VAL A 1 85 ? -6.963 -14.234 3.338 1.00 78.44 85 VAL A O 1
ATOM 651 N N . ASP A 1 86 ? -8.675 -13.271 2.230 1.00 78.19 86 ASP A N 1
ATOM 652 C CA . ASP A 1 86 ? -9.266 -14.513 1.727 1.00 78.19 86 ASP A CA 1
ATOM 653 C C . ASP A 1 86 ? -8.280 -15.315 0.848 1.00 78.19 86 ASP A C 1
ATOM 655 O O . ASP A 1 86 ? -8.316 -16.545 0.819 1.00 78.19 86 ASP A O 1
ATOM 659 N N . GLU A 1 87 ? -7.388 -14.622 0.128 1.00 70.88 87 GLU A N 1
ATOM 660 C CA . GLU A 1 87 ? -6.360 -15.220 -0.735 1.00 70.88 87 GLU A CA 1
ATOM 661 C C . GLU A 1 87 ? -5.072 -15.650 0.003 1.00 70.88 87 GLU A C 1
ATOM 663 O O . GLU A 1 87 ? -4.405 -16.567 -0.472 1.00 70.88 87 GLU A O 1
ATOM 668 N N . ASP A 1 88 ? -4.674 -15.001 1.111 1.00 62.53 88 ASP A N 1
ATOM 669 C CA . ASP A 1 88 ? -3.425 -15.306 1.858 1.00 62.53 88 ASP A CA 1
ATOM 670 C C . ASP A 1 88 ? -3.619 -16.448 2.883 1.00 62.53 88 ASP A C 1
ATOM 672 O O . ASP A 1 88 ? -2.639 -17.077 3.282 1.00 62.53 88 ASP A O 1
ATOM 676 N N . ASP A 1 89 ? -4.864 -16.796 3.249 1.00 54.56 89 ASP A N 1
ATOM 677 C CA . ASP A 1 89 ? -5.220 -17.887 4.188 1.00 54.56 89 ASP A CA 1
ATOM 678 C C . ASP A 1 89 ? -4.889 -19.314 3.681 1.00 54.56 89 ASP A C 1
ATOM 680 O O . ASP A 1 89 ? -5.172 -20.315 4.341 1.00 54.56 89 ASP A O 1
ATOM 684 N N . VAL A 1 90 ? -4.222 -19.440 2.530 1.00 54.47 90 VAL A N 1
ATOM 685 C CA . VAL A 1 90 ? -3.686 -20.702 1.987 1.00 54.47 90 VAL A CA 1
ATOM 686 C C . VAL A 1 90 ? -2.179 -20.815 2.248 1.00 54.47 90 VAL A C 1
ATOM 688 O O . VAL A 1 90 ? -1.372 -21.008 1.338 1.00 54.47 90 VAL A O 1
ATOM 691 N N . LEU A 1 91 ? -1.763 -20.716 3.511 1.00 55.31 91 LEU A N 1
ATOM 692 C CA . LEU A 1 91 ? -0.441 -21.207 3.907 1.00 55.31 91 LEU A CA 1
ATOM 693 C C . LEU A 1 91 ? -0.538 -22.717 4.170 1.00 55.31 91 LEU A C 1
ATOM 695 O O . LEU A 1 91 ? -1.328 -23.128 5.021 1.00 55.31 91 LEU A O 1
ATOM 699 N N . PRO A 1 92 ? 0.246 -23.566 3.475 1.00 58.03 92 PRO A N 1
ATOM 700 C CA . PRO A 1 92 ? 0.345 -24.977 3.826 1.00 58.03 92 PRO A CA 1
ATOM 701 C C . PRO A 1 92 ? 0.732 -25.112 5.299 1.00 58.03 92 PRO A C 1
ATOM 703 O O . PRO A 1 92 ? 1.632 -24.412 5.763 1.00 58.03 92 PRO A O 1
ATOM 706 N N . GLU A 1 93 ? 0.083 -26.026 6.019 1.00 57.06 93 GLU A N 1
ATOM 707 C CA . GLU A 1 93 ? 0.291 -26.278 7.457 1.00 57.06 93 GLU A CA 1
ATOM 708 C C . GLU A 1 93 ? 1.778 -26.487 7.811 1.00 57.06 93 GLU A C 1
ATOM 710 O O . GLU A 1 93 ? 2.257 -26.092 8.868 1.00 57.06 93 GLU A O 1
ATOM 715 N N . GLU A 1 94 ? 2.536 -27.021 6.855 1.00 59.81 94 GLU A N 1
ATOM 716 C CA . GLU A 1 94 ? 3.980 -27.272 6.883 1.00 59.81 94 GLU A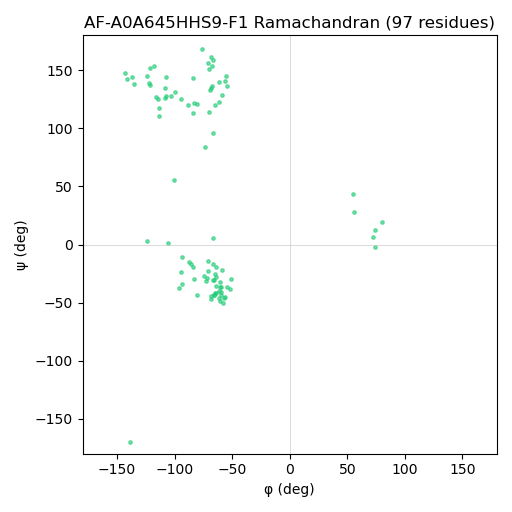 CA 1
ATOM 717 C C . GLU A 1 94 ? 4.842 -25.997 6.995 1.00 59.81 94 GLU A C 1
ATOM 719 O O . GLU A 1 94 ? 6.018 -26.059 7.349 1.00 59.81 94 GLU A O 1
ATOM 724 N N . MET A 1 95 ? 4.268 -24.839 6.660 1.00 52.91 95 MET A N 1
ATOM 725 C CA . MET A 1 95 ? 4.906 -23.522 6.681 1.00 52.91 95 MET A CA 1
ATOM 726 C C . MET A 1 95 ? 4.445 -22.644 7.850 1.00 52.91 95 MET A C 1
ATOM 728 O O . MET A 1 95 ? 4.930 -21.516 7.992 1.00 52.91 95 MET A O 1
ATOM 732 N N . LEU A 1 96 ? 3.558 -23.155 8.710 1.00 53.72 96 LEU A N 1
ATOM 733 C CA . LEU A 1 96 ? 3.237 -22.541 9.994 1.00 53.72 96 LEU A CA 1
ATOM 734 C C . LEU A 1 96 ? 4.408 -22.785 10.945 1.00 53.72 96 LEU A C 1
ATOM 736 O O . LEU A 1 96 ? 4.440 -23.736 11.723 1.00 53.72 96 LEU A O 1
ATOM 740 N N . ASN A 1 97 ? 5.420 -21.929 10.852 1.00 53.75 97 ASN A N 1
ATOM 741 C CA . ASN A 1 97 ? 6.505 -21.945 11.814 1.00 53.75 97 ASN A CA 1
ATOM 742 C C . ASN A 1 97 ? 5.946 -21.437 13.149 1.00 53.75 97 ASN A C 1
ATOM 744 O O . ASN A 1 97 ? 5.527 -20.283 13.242 1.00 53.75 97 ASN A O 1
ATOM 748 N N . THR A 1 98 ? 5.903 -22.305 14.160 1.00 47.84 98 THR A N 1
ATOM 749 C CA . THR A 1 98 ? 5.506 -21.943 15.523 1.00 47.84 98 THR A CA 1
ATOM 750 C C . THR A 1 98 ? 6.551 -20.998 16.110 1.00 47.84 98 THR A C 1
ATOM 752 O O . THR A 1 98 ? 7.583 -21.448 16.614 1.00 47.84 98 THR A O 1
ATOM 755 N N . TYR A 1 99 ? 6.283 -19.700 16.027 1.00 47.38 99 TYR A N 1
ATOM 756 C CA . TYR A 1 99 ? 6.855 -18.691 16.910 1.00 47.38 99 TYR A CA 1
ATOM 757 C C . TYR A 1 99 ? 5.717 -17.959 17.606 1.00 47.38 99 TYR A C 1
ATOM 759 O O . TYR A 1 99 ? 4.837 -17.437 16.886 1.00 47.38 99 TYR A O 1
#

Solvent-accessible surface area (backbone atoms only — not comparable to full-atom values): 6212 Å² total; per-residue (Å²): 124,64,89,96,46,68,62,92,77,48,89,75,76,55,71,66,55,57,56,55,75,72,51,57,59,79,74,27,50,72,26,73,49,80,46,76,48,58,42,86,88,79,64,45,63,36,62,84,65,71,79,52,74,68,51,46,55,50,42,57,74,40,34,35,40,34,38,38,29,41,36,51,98,90,41,69,50,78,43,60,42,68,60,53,54,76,64,60,75,74,64,59,77,92,69,65,72,92,124

Foldseek 3Di:
DPPPPPVVPDPDDDPLVVVLVVDDLVVQAQAEAEDWDADPPPRHTAAPDDDDPVSLVSSVVSNHQKYWYDRHPPDIDIDGSVVVVVVVVPDDPVPPDDD

Mean predicted aligned error: 6.9 Å

pLDDT: mean 85.07, std 14.54, range [47.38, 98.19]

Sequence (99 aa):
MPRGQRYELCRSVHAEANAIIAASREEMLGSTLYLCMRDVASGELVPDASPCNMCRRLIINAGIETVIVRNTKDGYTVYPVGGWVDEDDVLPEEMLNTY

InterPro domains:
  IPR002125 Cytidine and deoxycytidylate deaminase domain [PF00383] (11-69)
  IPR002125 Cytidine and deoxycytidylate deaminase domain [PS51747] (1-86)
  IPR016192 APOBEC/CMP deaminase, zinc-binding [PS00903] (14-59)
  IPR016193 Cytidine deaminase-like [SSF53927] (3-73)

Radius of gyration: 14.93 Å; Cα contacts (8 Å, |Δi|>4): 116; chains: 1; bounding box: 31×37×35 Å

Organism: NCBI:txid1076179

Nearest PDB structures (foldseek):
  3h49-assembly3_B-2  TM=5.282E-01  e=8.255E-01  Escherichia coli K-12
  3k9e-assembly1_A  TM=5.284E-01  e=8.815E-01  Escherichia coli O6
  5zwy-assembly1_B  TM=4.521E-01  e=1.224E+00  Leishmania donovani BPK282A1
  7vva-assembly1_B  TM=5.112E-01  e=2.070E+00  Escherichia coli
  3in1-assembly1_A  TM=3.307E-01  e=1.146E+00  Escherichia coli K-12